Protein AF-A0A7J0DL38-F1 (afdb_monomer_lite)

Organism: NCBI:txid165716

Structure (mmCIF, N/CA/C/O backbone):
data_AF-A0A7J0DL38-F1
#
_entry.id   A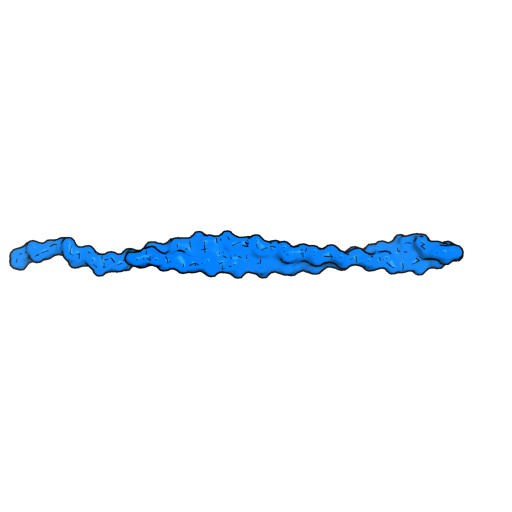F-A0A7J0DL38-F1
#
loop_
_atom_site.group_PDB
_atom_site.id
_atom_site.type_symbol
_atom_site.label_atom_id
_atom_site.label_alt_id
_atom_site.label_comp_id
_atom_site.label_asym_id
_atom_site.label_entity_id
_atom_site.label_seq_id
_atom_site.pdbx_PDB_ins_code
_atom_site.Cartn_x
_atom_site.Cartn_y
_atom_site.Cartn_z
_atom_site.occupancy
_atom_site.B_iso_or_equiv
_atom_site.auth_seq_id
_atom_site.auth_comp_id
_atom_site.auth_asym_id
_atom_site.auth_atom_id
_atom_site.pdbx_PDB_model_num
ATOM 1 N N . MET A 1 1 ? -28.690 -2.989 35.362 1.00 52.72 1 MET A N 1
ATOM 2 C CA . MET A 1 1 ? -27.809 -3.766 34.457 1.00 52.72 1 MET A CA 1
ATOM 3 C C . MET A 1 1 ? -27.392 -2.854 33.313 1.00 52.72 1 MET A C 1
ATOM 5 O O . MET A 1 1 ? -28.265 -2.326 32.634 1.00 52.72 1 MET A O 1
ATOM 9 N N . VAL A 1 2 ? -26.093 -2.602 33.165 1.00 59.91 2 VAL A N 1
ATOM 10 C CA . VAL A 1 2 ? -25.520 -1.809 32.065 1.00 59.91 2 VAL A CA 1
ATOM 11 C C . VAL A 1 2 ? -25.500 -2.664 30.797 1.00 59.91 2 VAL A C 1
ATOM 13 O O . VAL A 1 2 ? -25.192 -3.849 30.882 1.00 59.91 2 VAL A O 1
ATOM 16 N N . GLN A 1 3 ? -25.847 -2.085 29.646 1.00 62.06 3 GLN A N 1
ATOM 17 C CA . GLN A 1 3 ? -25.633 -2.721 28.345 1.00 62.06 3 GLN A CA 1
ATOM 18 C C . GLN A 1 3 ? -24.432 -2.063 27.671 1.00 62.06 3 GLN A C 1
ATOM 20 O O . GLN A 1 3 ? -24.393 -0.841 27.539 1.00 62.06 3 GLN A O 1
ATOM 25 N N . GLU A 1 4 ? -23.462 -2.868 27.257 1.00 66.12 4 GLU A N 1
ATOM 26 C CA . GLU A 1 4 ? -22.308 -2.429 26.473 1.00 66.12 4 GLU A CA 1
ATOM 27 C C . GLU A 1 4 ? -22.502 -2.929 25.042 1.00 66.12 4 GLU A C 1
ATOM 29 O O . GLU A 1 4 ? -22.980 -4.042 24.816 1.00 66.12 4 GLU A O 1
ATOM 34 N N . THR A 1 5 ? -22.263 -2.058 24.069 1.00 76.44 5 THR A N 1
ATOM 35 C CA . THR A 1 5 ? -22.359 -2.377 22.646 1.00 76.44 5 THR A CA 1
ATOM 36 C C . THR A 1 5 ? -21.068 -1.925 21.993 1.00 76.44 5 THR A C 1
ATOM 38 O O . THR A 1 5 ? -20.771 -0.728 21.989 1.00 76.44 5 THR A O 1
ATOM 41 N N . ASP A 1 6 ? -20.323 -2.883 21.458 1.00 78.50 6 ASP A N 1
ATOM 42 C CA . ASP A 1 6 ? -19.111 -2.630 20.690 1.00 78.50 6 ASP A CA 1
ATOM 43 C C . ASP A 1 6 ? -19.499 -2.464 19.218 1.00 78.50 6 ASP A C 1
ATOM 45 O O . ASP A 1 6 ? -20.191 -3.304 18.638 1.00 78.50 6 ASP A O 1
ATOM 49 N N . ILE A 1 7 ? -19.111 -1.337 18.630 1.00 84.62 7 ILE A N 1
ATOM 50 C CA . ILE A 1 7 ? -19.335 -1.015 17.223 1.00 84.62 7 ILE A CA 1
ATOM 51 C C . ILE A 1 7 ? -17.967 -1.040 16.549 1.00 84.62 7 ILE A C 1
ATOM 53 O O . ILE A 1 7 ? -17.083 -0.281 16.933 1.00 84.62 7 ILE A O 1
ATOM 57 N N . ILE A 1 8 ? -17.788 -1.912 15.559 1.00 87.56 8 ILE A N 1
ATOM 58 C CA . ILE A 1 8 ? -16.545 -2.012 14.787 1.00 87.56 8 ILE A CA 1
ATOM 59 C C . ILE A 1 8 ? -16.769 -1.313 13.447 1.00 87.56 8 ILE A C 1
ATOM 61 O O . ILE A 1 8 ? -17.671 -1.683 12.696 1.00 87.56 8 ILE A O 1
ATOM 65 N N . HIS A 1 9 ? -15.966 -0.297 13.163 1.00 90.25 9 HIS A N 1
ATOM 66 C CA . HIS A 1 9 ? -15.885 0.369 11.871 1.00 90.25 9 HIS A CA 1
ATOM 67 C C . HIS A 1 9 ? -14.677 -0.174 11.114 1.00 90.25 9 HIS A C 1
ATOM 69 O O . HIS A 1 9 ? -13.575 -0.237 11.653 1.00 90.25 9 HIS A O 1
ATOM 75 N N . ILE A 1 10 ? -14.902 -0.582 9.871 1.00 90.75 10 ILE A N 1
ATOM 76 C CA . ILE A 1 10 ? -13.862 -1.062 8.967 1.00 90.75 10 ILE A CA 1
ATOM 77 C C . ILE A 1 10 ? -13.923 -0.171 7.738 1.00 90.75 10 ILE A C 1
ATOM 79 O O . ILE A 1 10 ? -14.999 0.025 7.174 1.00 90.75 10 ILE A O 1
ATOM 83 N N . ASP A 1 11 ? -12.777 0.372 7.365 1.00 92.12 11 ASP A N 1
ATOM 84 C CA . ASP A 1 11 ? -12.618 1.280 6.244 1.00 92.12 11 ASP A CA 1
ATOM 85 C C . ASP A 1 11 ? -11.438 0.808 5.395 1.00 92.12 11 ASP A C 1
ATOM 87 O O . ASP A 1 11 ? -10.334 0.608 5.899 1.00 92.12 11 ASP A O 1
ATOM 91 N N . GLU A 1 12 ? -11.691 0.560 4.118 1.00 93.06 12 GLU A N 1
ATOM 92 C CA . GLU A 1 12 ? -10.713 0.010 3.180 1.00 93.06 12 GLU A CA 1
ATOM 93 C C . GLU A 1 12 ? -10.411 1.065 2.114 1.00 93.06 12 GLU A C 1
ATOM 95 O O . GLU A 1 12 ? -11.328 1.607 1.490 1.00 93.06 12 GLU A O 1
ATOM 100 N N . HIS A 1 13 ? -9.132 1.340 1.862 1.00 95.12 13 HIS A N 1
ATOM 101 C CA . HIS A 1 13 ? -8.712 2.234 0.791 1.00 95.1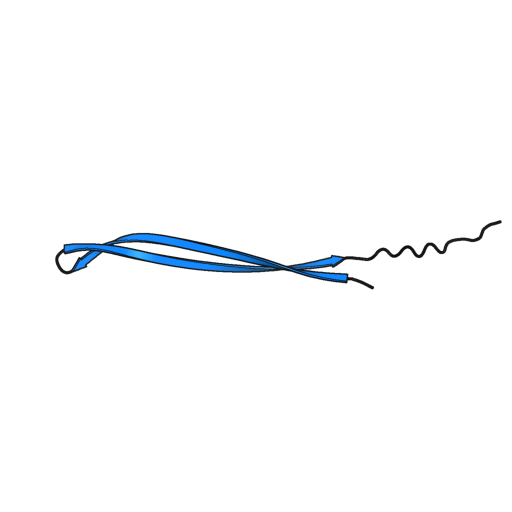2 13 HIS A CA 1
ATOM 102 C C . HIS A 1 13 ? -7.747 1.551 -0.165 1.00 95.12 13 HIS A C 1
ATOM 104 O O . HIS A 1 13 ? -6.685 1.067 0.215 1.00 95.12 13 HIS A O 1
ATOM 110 N N . LEU A 1 14 ? -8.069 1.663 -1.452 1.00 94.88 14 LEU A N 1
ATOM 111 C CA . LEU A 1 14 ? -7.214 1.232 -2.545 1.00 94.88 14 LEU A CA 1
ATOM 112 C C . LEU A 1 14 ? -6.633 2.448 -3.270 1.00 94.88 14 LEU A C 1
ATOM 114 O O . LEU A 1 14 ? -7.364 3.321 -3.747 1.00 94.88 14 LEU A O 1
ATOM 118 N N . LYS A 1 15 ? -5.310 2.490 -3.414 1.00 96.25 15 LYS A N 1
ATOM 119 C CA . LYS A 1 15 ? -4.584 3.513 -4.173 1.00 96.25 15 LYS A CA 1
ATOM 120 C C . LYS A 1 15 ? -3.790 2.851 -5.290 1.00 96.25 15 LYS A C 1
ATOM 122 O O . LYS A 1 15 ? -2.909 2.033 -5.052 1.00 96.25 15 LYS A O 1
ATOM 127 N N . VAL A 1 16 ? -4.062 3.261 -6.525 1.00 96.19 16 VAL A N 1
ATOM 128 C CA . VAL A 1 16 ? -3.340 2.788 -7.712 1.00 96.19 16 VAL A CA 1
ATOM 129 C C . VAL A 1 16 ? -2.515 3.933 -8.283 1.00 96.19 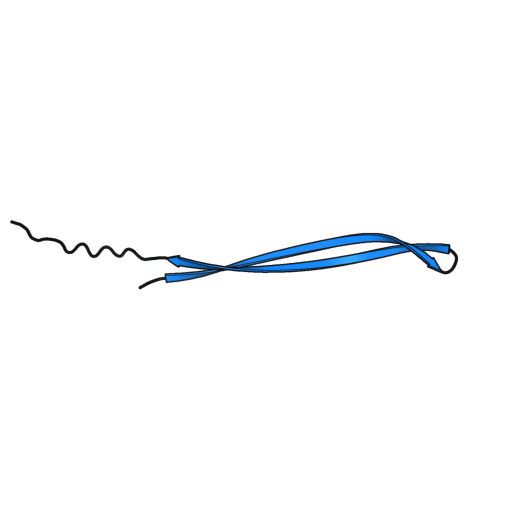16 VAL A C 1
ATOM 131 O O . VAL A 1 16 ? -3.028 5.032 -8.496 1.00 96.19 16 VAL A O 1
ATOM 134 N N . LYS A 1 17 ? -1.229 3.684 -8.527 1.00 96.75 17 LYS A N 1
ATOM 135 C CA . LYS A 1 17 ? -0.300 4.633 -9.149 1.00 96.75 17 LYS A CA 1
ATOM 136 C C . LYS A 1 17 ? 0.276 4.019 -10.414 1.00 96.75 17 LYS A C 1
ATOM 138 O O . LYS A 1 17 ? 0.679 2.859 -10.418 1.00 96.75 17 LYS A O 1
ATOM 143 N N . GLU A 1 18 ? 0.356 4.827 -11.460 1.00 95.69 18 GLU A N 1
ATOM 144 C CA . GLU A 1 18 ? 0.956 4.460 -12.737 1.00 95.69 18 GLU A CA 1
ATOM 145 C C . GLU A 1 18 ? 2.170 5.350 -13.008 1.00 95.69 18 GLU A C 1
ATOM 147 O O . GLU A 1 18 ? 2.102 6.572 -12.859 1.00 95.69 18 GLU A O 1
ATOM 152 N N . ALA A 1 19 ? 3.283 4.748 -13.421 1.00 95.50 19 ALA A N 1
ATOM 153 C CA . ALA A 1 19 ? 4.487 5.471 -13.799 1.00 95.50 19 ALA A CA 1
ATOM 154 C C . ALA A 1 19 ? 5.088 4.910 -15.092 1.00 95.50 19 ALA A C 1
ATOM 156 O O . ALA A 1 19 ? 5.322 3.712 -15.223 1.00 95.50 19 ALA A O 1
ATOM 157 N N . SER A 1 20 ? 5.406 5.790 -16.044 1.00 94.38 20 SER A N 1
ATOM 158 C CA . SER A 1 20 ? 6.218 5.423 -17.207 1.00 94.38 20 SER A CA 1
ATOM 159 C C . SER A 1 20 ? 7.691 5.323 -16.812 1.00 94.38 20 SER A C 1
ATOM 161 O O . SER A 1 20 ? 8.297 6.330 -16.447 1.00 94.38 20 SER A O 1
ATOM 163 N N . VAL A 1 21 ? 8.281 4.140 -16.946 1.00 92.94 21 VAL A N 1
ATOM 164 C CA . VAL A 1 21 ? 9.681 3.860 -16.609 1.00 92.94 21 VAL A CA 1
ATOM 165 C C . VAL A 1 21 ? 10.470 3.399 -17.842 1.00 92.94 21 VAL A C 1
ATOM 167 O O . VAL A 1 21 ? 9.899 2.784 -18.748 1.00 92.94 21 VAL A O 1
ATOM 170 N N . PRO A 1 22 ? 11.780 3.689 -17.925 1.00 93.88 22 PRO A N 1
ATOM 171 C CA . PRO A 1 22 ? 12.631 3.137 -18.975 1.00 93.88 22 PRO A CA 1
ATOM 172 C C . PRO A 1 22 ? 12.709 1.609 -18.880 1.00 93.88 22 PRO A C 1
ATOM 174 O O . PRO A 1 22 ? 12.946 1.054 -17.809 1.00 93.88 22 PRO A O 1
ATOM 177 N N . GLY A 1 23 ? 12.528 0.937 -20.011 1.00 89.19 23 GLY A N 1
ATOM 178 C CA . GLY A 1 23 ? 12.695 -0.500 -20.184 1.00 89.19 23 GLY A CA 1
ATOM 179 C C . GLY A 1 23 ? 13.984 -0.852 -20.939 1.00 89.19 23 GLY A C 1
ATOM 180 O O . GLY A 1 23 ? 14.700 0.032 -21.427 1.00 89.19 23 GLY A O 1
ATOM 181 N N . PRO A 1 24 ? 14.303 -2.153 -21.058 1.00 91.56 24 PRO A N 1
ATOM 182 C CA . PRO A 1 24 ? 15.460 -2.616 -21.815 1.00 91.56 24 PRO A CA 1
ATOM 183 C C . PRO A 1 24 ? 15.452 -2.081 -23.251 1.00 91.56 24 PRO A C 1
ATOM 185 O O . PRO A 1 24 ? 14.401 -1.957 -23.878 1.00 91.56 24 PRO A O 1
ATOM 188 N N . HIS A 1 25 ? 16.638 -1.765 -23.774 1.00 89.50 25 HIS A N 1
ATOM 189 C CA . HIS A 1 25 ? 16.824 -1.256 -25.139 1.00 89.50 25 HIS A CA 1
ATOM 190 C C . HIS A 1 25 ? 16.082 0.059 -25.457 1.00 89.50 25 HIS A C 1
ATOM 192 O O . HIS A 1 25 ? 15.814 0.347 -26.620 1.00 89.50 25 HIS A O 1
ATOM 198 N N . GLY A 1 26 ? 15.764 0.876 -24.445 1.00 85.38 26 GLY A N 1
ATOM 199 C CA . GLY A 1 26 ? 15.112 2.176 -24.645 1.00 85.38 26 GLY A CA 1
ATOM 200 C C . GLY A 1 26 ? 13.604 2.090 -24.889 1.00 85.38 26 GLY A C 1
ATOM 201 O O . GLY A 1 26 ? 12.979 3.105 -25.199 1.00 85.38 26 GLY A O 1
ATOM 202 N N . ALA A 1 27 ? 13.006 0.906 -24.727 1.00 91.94 27 ALA A N 1
ATOM 203 C CA . ALA A 1 27 ? 11.557 0.765 -24.681 1.00 91.94 27 ALA A CA 1
ATOM 204 C C . ALA A 1 27 ? 10.983 1.553 -23.492 1.00 91.94 27 ALA A C 1
ATOM 206 O O . ALA A 1 27 ? 11.646 1.726 -22.470 1.00 91.94 27 ALA A O 1
ATOM 207 N N . ARG A 1 28 ? 9.741 2.029 -23.604 1.00 91.25 28 ARG A N 1
ATOM 208 C CA . ARG A 1 28 ? 9.023 2.648 -22.483 1.00 91.25 28 ARG A CA 1
ATOM 209 C C . ARG A 1 28 ? 8.090 1.603 -21.881 1.00 91.25 28 ARG A C 1
ATOM 211 O O . ARG A 1 28 ? 7.284 1.024 -22.601 1.00 91.25 28 ARG A O 1
ATOM 218 N N . THR A 1 29 ? 8.212 1.372 -20.582 1.00 93.25 29 THR A N 1
ATOM 219 C CA . THR A 1 29 ? 7.394 0.417 -19.827 1.00 93.25 29 THR A CA 1
ATOM 220 C C . THR A 1 29 ? 6.507 1.180 -18.850 1.00 93.25 29 THR A C 1
ATOM 222 O O . THR A 1 29 ? 6.830 2.298 -18.452 1.00 93.25 29 THR A O 1
ATOM 225 N N . VAL A 1 30 ? 5.386 0.585 -18.456 1.00 94.31 30 VAL A N 1
ATOM 226 C CA . VAL A 1 30 ? 4.508 1.122 -17.416 1.00 94.31 30 VAL A CA 1
ATOM 227 C C . VAL A 1 30 ? 4.677 0.287 -16.150 1.00 94.31 30 VAL A C 1
ATOM 229 O O . VAL A 1 30 ? 4.561 -0.936 -16.190 1.00 94.31 30 VAL A O 1
ATOM 232 N N . ALA A 1 31 ? 4.978 0.947 -15.037 1.00 94.06 31 ALA A N 1
ATOM 233 C CA . ALA A 1 31 ? 4.983 0.364 -13.706 1.00 94.06 31 ALA A CA 1
ATOM 234 C C . ALA A 1 31 ? 3.675 0.729 -13.000 1.00 94.06 31 ALA A C 1
ATOM 236 O O . ALA A 1 31 ? 3.312 1.905 -12.932 1.00 94.06 31 ALA A O 1
ATOM 237 N N . LEU A 1 32 ? 2.985 -0.283 -12.476 1.00 96.12 32 LEU A N 1
ATOM 238 C CA . LEU A 1 32 ? 1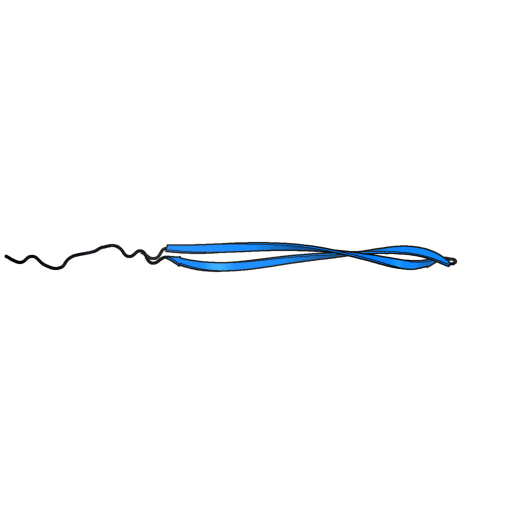.791 -0.120 -11.656 1.00 96.12 32 LEU A CA 1
ATOM 239 C C . LEU A 1 32 ? 2.147 -0.428 -10.203 1.00 96.12 32 LEU A C 1
ATOM 241 O O . LEU A 1 32 ? 2.736 -1.467 -9.910 1.00 96.12 32 LEU A O 1
ATOM 245 N N . THR A 1 33 ? 1.783 0.474 -9.301 1.00 95.94 33 THR A N 1
ATOM 246 C CA . THR A 1 33 ? 1.863 0.268 -7.854 1.00 95.94 33 THR A CA 1
ATOM 247 C C . THR A 1 33 ? 0.452 0.257 -7.298 1.00 95.94 33 THR A C 1
ATOM 249 O O . THR A 1 33 ? -0.336 1.155 -7.591 1.00 95.94 33 THR A O 1
ATOM 252 N N . ILE A 1 34 ? 0.143 -0.770 -6.516 1.00 96.00 34 ILE A N 1
ATOM 253 C CA . ILE A 1 34 ? -1.141 -0.941 -5.846 1.00 96.00 34 ILE A CA 1
ATOM 254 C C . ILE A 1 34 ? -0.839 -0.907 -4.350 1.00 96.00 34 ILE A C 1
ATOM 256 O O . ILE A 1 34 ? -0.168 -1.803 -3.844 1.00 96.00 34 ILE A O 1
ATOM 260 N N . ASP A 1 35 ? -1.288 0.153 -3.687 1.00 95.56 35 ASP A N 1
ATOM 261 C CA . ASP A 1 35 ? -1.240 0.307 -2.237 1.00 95.56 35 ASP A CA 1
ATOM 262 C C . ASP A 1 35 ? -2.657 0.052 -1.703 1.00 95.56 35 ASP A C 1
ATOM 264 O O . ASP A 1 35 ? -3.597 0.738 -2.105 1.00 95.56 35 ASP A O 1
ATOM 268 N N . ASP A 1 36 ? -2.809 -0.934 -0.826 1.00 94.50 36 ASP A N 1
ATOM 269 C CA . ASP A 1 36 ? -4.072 -1.284 -0.168 1.00 94.50 36 ASP A CA 1
ATOM 270 C C . ASP A 1 36 ? -3.909 -1.075 1.342 1.00 94.50 36 ASP A C 1
ATOM 272 O O . ASP A 1 3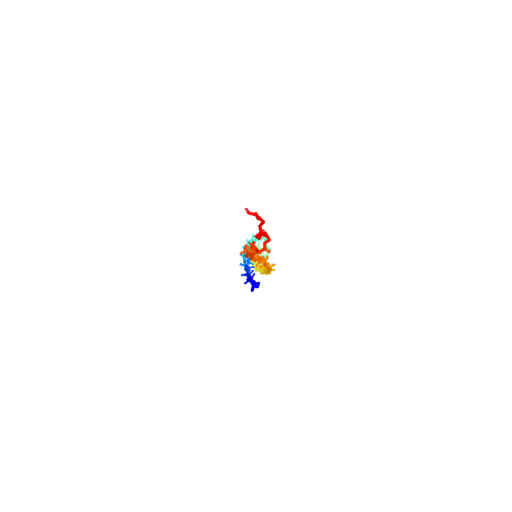6 ? -2.907 -1.510 1.924 1.00 94.50 36 ASP A O 1
ATOM 276 N N . ASP A 1 37 ? -4.842 -0.356 1.962 1.00 92.56 37 ASP A N 1
ATOM 277 C CA . ASP A 1 37 ? -4.826 -0.048 3.387 1.00 92.56 37 ASP A CA 1
ATOM 278 C C . ASP A 1 37 ? -6.196 -0.279 4.039 1.00 92.56 37 ASP A C 1
ATOM 280 O O . ASP A 1 37 ? -7.216 0.233 3.590 1.00 92.56 37 ASP A O 1
ATOM 284 N N . VAL A 1 38 ? -6.208 -1.054 5.129 1.00 94.06 38 VAL A N 1
ATOM 285 C CA . VAL A 1 38 ? -7.412 -1.369 5.909 1.00 94.06 38 VAL A CA 1
ATOM 286 C C . VAL A 1 38 ? -7.287 -0.731 7.285 1.00 94.06 38 VAL A C 1
ATOM 288 O O . VAL A 1 38 ? -6.358 -1.023 8.041 1.00 94.06 38 VAL A O 1
ATOM 291 N N . HIS A 1 39 ? -8.243 0.122 7.623 1.00 92.50 39 HIS A N 1
ATOM 292 C CA . HIS A 1 39 ? -8.375 0.770 8.916 1.00 92.50 39 HIS A CA 1
ATOM 293 C C . HIS A 1 39 ? -9.519 0.126 9.697 1.00 92.50 39 HIS A C 1
ATOM 295 O O . HIS A 1 39 ? -10.643 0.026 9.215 1.00 92.50 39 HI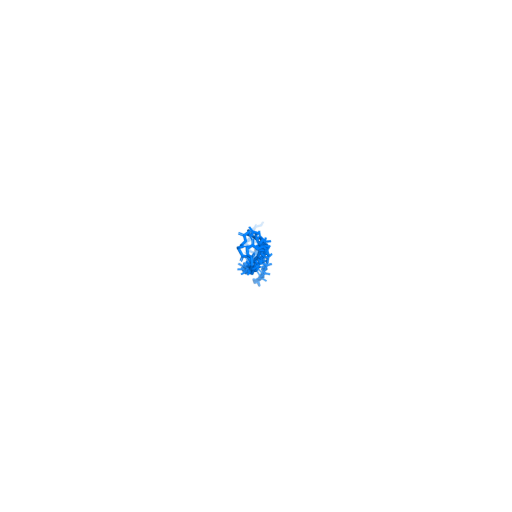S A O 1
ATOM 301 N N . VAL A 1 40 ? -9.231 -0.307 10.925 1.00 90.31 40 VAL A N 1
ATOM 302 C CA . VAL A 1 40 ? -10.227 -0.885 11.834 1.00 90.31 40 VAL A CA 1
ATOM 303 C C . VAL A 1 40 ? -10.290 -0.027 13.090 1.00 90.31 40 VAL A C 1
ATOM 305 O O . VAL A 1 40 ? -9.292 0.119 13.796 1.00 90.31 40 VAL A O 1
ATOM 308 N N . GLU A 1 41 ? -11.462 0.531 13.370 1.00 89.19 41 GLU A N 1
ATOM 309 C CA . GLU A 1 41 ? -11.741 1.337 14.555 1.00 89.19 41 GLU A CA 1
ATOM 310 C C . GLU A 1 41 ? -12.826 0.662 15.401 1.00 89.19 41 GLU A C 1
ATOM 312 O O . GLU A 1 41 ? -13.903 0.325 14.914 1.00 89.19 41 GLU A O 1
ATOM 317 N N . GLU A 1 42 ? -12.558 0.469 16.691 1.00 84.00 42 GLU A N 1
ATOM 318 C CA . GLU A 1 42 ? -13.534 -0.047 17.652 1.00 84.00 42 GLU A CA 1
ATOM 319 C C . GLU A 1 42 ? -14.073 1.104 18.509 1.00 84.00 42 GLU A C 1
ATOM 321 O O . GLU A 1 42 ? -13.316 1.816 19.171 1.00 84.00 42 GLU A O 1
ATOM 326 N N . GLN A 1 43 ? -15.395 1.262 18.549 1.00 77.12 43 GLN A N 1
ATOM 327 C CA . GLN A 1 43 ? -16.083 2.210 19.419 1.00 77.12 43 GLN A CA 1
ATOM 328 C C . GLN A 1 43 ? -16.913 1.467 20.466 1.00 77.12 43 GLN A C 1
ATOM 330 O O . GLN A 1 43 ? -17.889 0.785 20.150 1.00 77.12 43 GLN A O 1
ATOM 335 N N . LYS A 1 44 ? -16.561 1.650 21.743 1.00 72.81 44 LYS A N 1
ATOM 336 C CA . LYS A 1 44 ? -17.300 1.078 22.877 1.00 72.81 44 LYS A CA 1
ATOM 337 C C . LYS A 1 44 ? -18.371 2.047 23.345 1.00 72.81 44 LYS A C 1
ATOM 339 O O . LYS A 1 44 ? -18.061 3.106 23.894 1.00 72.81 44 LYS A O 1
ATOM 344 N N . ARG A 1 45 ? -19.646 1.695 23.162 1.00 69.88 45 ARG A N 1
ATOM 345 C CA . ARG A 1 45 ? -20.771 2.509 23.635 1.00 69.88 45 ARG A CA 1
ATOM 346 C C . ARG A 1 45 ? -21.449 1.843 24.825 1.00 69.88 45 ARG A C 1
ATOM 348 O O . ARG A 1 45 ? -22.103 0.810 24.697 1.00 69.88 45 ARG A O 1
ATOM 355 N N . LYS A 1 46 ? -21.364 2.488 25.988 1.00 67.50 46 LYS A N 1
ATOM 356 C CA . LYS A 1 46 ? -22.116 2.099 27.184 1.00 67.50 46 LYS A CA 1
ATOM 357 C C . LYS A 1 46 ? -23.501 2.751 27.159 1.00 67.50 46 LYS A C 1
ATOM 359 O O . LYS A 1 46 ? -23.614 3.974 27.116 1.00 67.50 46 LYS A O 1
ATOM 364 N N . ARG A 1 47 ? -24.564 1.945 27.177 1.00 62.34 47 ARG A N 1
ATOM 365 C CA . ARG A 1 47 ? -25.948 2.395 27.393 1.00 62.34 47 ARG A CA 1
ATOM 366 C C . ARG A 1 47 ? -26.315 2.178 28.860 1.00 62.34 47 ARG A C 1
ATOM 368 O O . ARG A 1 47 ? -26.430 1.041 29.327 1.00 62.34 47 ARG A O 1
ATOM 375 N N . GLU A 1 48 ? -26.533 3.269 29.587 1.00 58.78 48 GLU A N 1
ATOM 376 C CA . GLU A 1 48 ? -27.189 3.218 30.893 1.00 58.78 48 GLU A CA 1
ATOM 377 C C . GLU A 1 48 ? -28.692 3.008 30.690 1.00 58.78 48 GLU A C 1
ATOM 379 O O . GLU A 1 48 ? -29.366 3.805 30.038 1.00 58.78 48 GLU A O 1
ATOM 384 N N . LYS A 1 49 ? -29.234 1.912 31.232 1.00 59.97 49 LYS A N 1
ATOM 385 C CA . LYS A 1 49 ? -30.680 1.784 31.408 1.00 59.97 49 LYS A CA 1
ATOM 386 C C . LYS A 1 49 ? -31.061 2.598 32.640 1.00 59.97 49 LYS A C 1
ATOM 388 O O . LYS A 1 49 ? -30.842 2.128 33.755 1.00 59.97 49 LYS A O 1
ATOM 393 N N . PHE A 1 50 ? -31.635 3.783 32.445 1.00 54.25 50 PHE A N 1
ATOM 394 C CA . PHE A 1 50 ? -32.431 4.431 33.486 1.00 54.25 50 PHE A CA 1
ATOM 395 C C . PHE A 1 50 ? -33.710 3.607 33.651 1.00 54.25 50 PHE A C 1
ATOM 397 O O . PHE A 1 50 ? -34.685 3.797 32.933 1.00 54.25 50 PHE A O 1
ATOM 404 N N . GLY A 1 51 ? -33.653 2.599 34.521 1.00 47.59 51 GLY A N 1
ATOM 405 C CA . GLY A 1 51 ? -34.849 1.933 35.009 1.00 47.59 51 GLY A CA 1
ATOM 406 C C . GLY A 1 51 ? -35.516 2.857 36.015 1.00 47.59 51 GLY A C 1
ATOM 407 O O . GLY A 1 51 ? -34.920 3.164 37.044 1.00 47.59 51 GLY A O 1
ATOM 408 N N . GLU A 1 52 ? -36.716 3.320 35.684 1.00 59.16 52 GLU A N 1
ATOM 409 C CA . GLU A 1 52 ? -37.662 3.907 36.626 1.00 59.16 52 GLU A CA 1
ATOM 410 C C . GLU A 1 52 ? -37.865 2.945 37.807 1.00 59.16 52 GLU A C 1
ATOM 412 O O . GLU A 1 52 ? -38.583 1.959 37.688 1.00 59.16 52 GLU A O 1
ATOM 417 N N . ASP A 1 53 ? -37.245 3.225 38.951 1.00 49.38 53 ASP A N 1
ATOM 418 C CA . ASP A 1 53 ? -37.746 2.751 40.242 1.00 49.38 53 ASP A CA 1
ATOM 419 C C . ASP A 1 53 ? -38.193 3.982 41.032 1.00 49.38 53 ASP A C 1
ATOM 421 O O . ASP A 1 53 ? -37.512 4.513 41.910 1.00 49.38 53 ASP A O 1
ATOM 425 N N . GLY A 1 54 ? -39.335 4.522 40.603 1.00 49.00 54 GLY A N 1
ATOM 426 C CA . GLY A 1 54 ? -40.047 5.594 41.282 1.00 49.00 54 GLY A CA 1
ATOM 427 C C . GLY A 1 54 ? -40.738 5.072 42.537 1.00 49.00 54 GLY A C 1
ATOM 428 O O . GLY A 1 54 ? -41.960 5.013 42.587 1.00 49.00 54 GLY A O 1
ATOM 429 N N . HIS A 1 55 ? -39.968 4.724 43.567 1.00 53.25 55 HIS A N 1
ATOM 430 C CA . HIS A 1 55 ? -40.480 4.578 44.928 1.00 53.25 55 HIS A CA 1
ATOM 431 C C . HIS A 1 55 ? -40.167 5.838 45.742 1.00 53.25 55 HIS A C 1
ATOM 433 O O . HIS A 1 55 ? -39.160 5.903 46.433 1.00 53.25 55 HIS A O 1
ATOM 439 N N . VAL A 1 56 ? -41.048 6.839 45.682 1.00 44.59 56 VAL A N 1
ATOM 440 C CA . VAL A 1 56 ? -41.199 7.954 46.646 1.00 44.59 56 VAL A CA 1
ATOM 441 C C . VAL A 1 56 ? -42.574 8.569 46.335 1.00 44.59 56 VAL A C 1
ATOM 443 O O . VAL A 1 56 ? -42.803 8.943 45.196 1.00 44.59 56 VAL A O 1
ATOM 446 N N . LYS A 1 57 ? -43.572 8.725 47.208 1.00 42.84 57 LYS A N 1
ATOM 447 C CA . LYS A 1 57 ? -43.846 8.377 48.609 1.00 42.84 57 LYS A CA 1
ATOM 448 C C . LYS A 1 57 ? -45.370 8.190 48.703 1.00 42.84 57 LYS A C 1
ATOM 450 O O . LYS A 1 57 ? -46.108 8.962 48.099 1.00 42.84 57 LYS A O 1
ATOM 455 N N . SER A 1 58 ? -45.830 7.236 49.510 1.00 50.38 58 SER A N 1
ATOM 456 C CA . SER A 1 58 ? -47.191 7.271 50.060 1.00 50.38 58 SER A CA 1
ATOM 457 C C . SER A 1 58 ? -47.343 8.536 50.907 1.00 50.38 58 SER A C 1
ATOM 459 O O . SER A 1 58 ? -46.566 8.727 51.845 1.00 50.38 58 SER A O 1
ATOM 461 N N . ALA A 1 59 ? -48.322 9.384 50.595 1.00 43.75 59 ALA A N 1
ATOM 462 C CA . ALA A 1 59 ? -48.747 10.475 51.463 1.00 43.75 59 ALA A CA 1
ATOM 463 C C . ALA A 1 59 ? -50.249 10.757 51.285 1.00 43.75 59 ALA A C 1
ATOM 465 O O . ALA A 1 59 ? -50.654 11.232 50.227 1.00 43.75 59 ALA A O 1
ATOM 466 N N . CYS A 1 60 ? -50.971 10.494 52.383 1.00 34.94 60 CYS A N 1
ATOM 467 C CA . CYS A 1 60 ? -52.312 10.938 52.789 1.00 34.94 60 CYS A CA 1
ATOM 468 C C . CYS A 1 60 ? -53.524 10.430 51.998 1.00 34.94 60 CYS A C 1
ATOM 470 O O . CYS A 1 60 ? -53.738 10.869 50.850 1.00 34.94 60 CYS A O 1
#

Radius of gyration: 29.43 Å; chains: 1; bounding box: 69×15×78 Å

pLDDT: mean 78.74, std 18.59, range [34.94, 96.75]

Secondary structure (DSSP, 8-state):
--EEEEEEEEEEEEEEEEEEEE-GGG-EEEEEEEEEEEEEEEEEEEE-------------

Foldseek 3Di:
DKDKDKDKDKDKDKDKDWDFDQDPPRDIDIDIDIDIDMDIDIDIDIDDPPDDPPCDDDDD

InterPro domains:
  IPR044950 Protein TRACHEARY ELEMENT DIFFERENTIATION-RELATED 6/7 [PTHR35697] (1-58)

Sequence (60 aa):
MVQETDIIHIDEHLKVKEASVPGPHGARTVALTIDDDVHVEEQKRKREKFGEDGHVKSAC